Protein AF-A0A947BPA9-F1 (afdb_monomer_lite)

Structure (mmCIF, N/CA/C/O backbone):
data_AF-A0A947BPA9-F1
#
_entry.id   AF-A0A947BPA9-F1
#
loop_
_atom_site.group_PDB
_atom_site.id
_atom_site.type_symbol
_atom_site.label_atom_id
_atom_site.label_alt_id
_atom_site.label_comp_id
_atom_site.label_asym_id
_atom_site.label_entity_id
_atom_site.label_seq_id
_atom_site.pdbx_PDB_ins_code
_atom_site.Cartn_x
_atom_site.Cartn_y
_atom_site.Cartn_z
_atom_site.occupancy
_atom_site.B_iso_or_equiv
_atom_site.auth_seq_id
_atom_site.auth_comp_id
_atom_site.auth_asym_id
_atom_site.auth_atom_id
_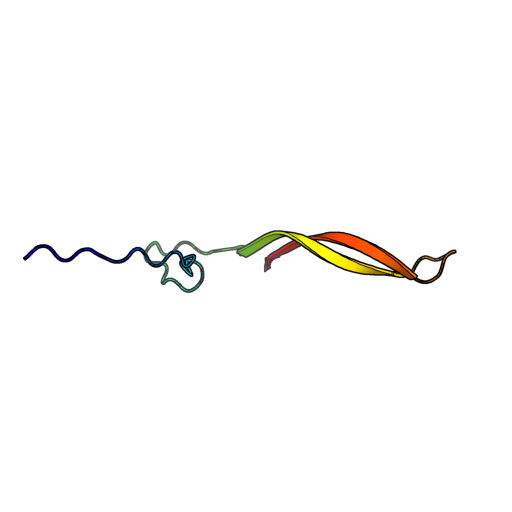atom_site.pdbx_PDB_model_num
ATOM 1 N N . MET A 1 1 ? 9.800 -4.587 43.964 1.00 42.47 1 MET A N 1
ATOM 2 C CA . MET A 1 1 ? 9.479 -5.461 42.819 1.00 42.47 1 MET A CA 1
ATOM 3 C C . MET A 1 1 ? 8.798 -4.581 41.788 1.00 42.47 1 MET A C 1
ATOM 5 O O . MET A 1 1 ? 7.610 -4.334 41.906 1.00 42.47 1 MET A O 1
ATOM 9 N N . THR A 1 2 ? 9.568 -3.977 40.890 1.00 38.91 2 THR A N 1
ATOM 10 C CA . THR A 1 2 ? 9.046 -3.116 39.820 1.00 38.91 2 THR A CA 1
ATOM 11 C C . THR A 1 2 ? 9.416 -3.785 38.512 1.00 38.91 2 THR A C 1
ATOM 13 O O . THR A 1 2 ? 10.591 -3.858 38.162 1.00 38.91 2 THR A O 1
ATOM 16 N N . GLU A 1 3 ? 8.408 -4.363 37.875 1.00 49.94 3 GLU A N 1
ATOM 17 C CA . GLU A 1 3 ? 8.498 -5.097 36.623 1.00 49.94 3 GLU A CA 1
ATOM 18 C C . GLU A 1 3 ? 8.768 -4.104 35.488 1.00 49.94 3 GLU A C 1
ATOM 20 O O . GLU A 1 3 ? 7.999 -3.173 35.248 1.00 49.94 3 GLU A O 1
ATOM 25 N N . THR A 1 4 ? 9.931 -4.234 34.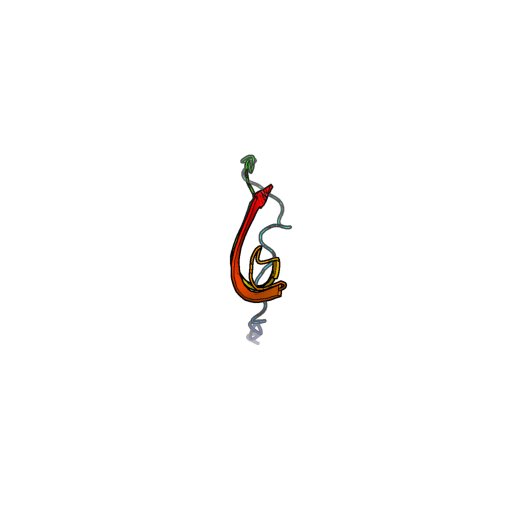853 1.00 47.69 4 THR A N 1
ATOM 26 C CA . THR A 1 4 ? 10.314 -3.442 33.685 1.00 47.69 4 THR A CA 1
ATOM 27 C C . THR A 1 4 ? 9.605 -4.041 32.475 1.00 47.69 4 THR A C 1
ATOM 29 O O . THR A 1 4 ? 10.009 -5.096 31.995 1.00 47.69 4 THR A O 1
ATOM 32 N N . ALA A 1 5 ? 8.532 -3.401 32.005 1.00 57.69 5 ALA A N 1
ATOM 33 C CA . ALA A 1 5 ? 7.856 -3.808 30.778 1.00 57.69 5 ALA A CA 1
ATOM 34 C C . ALA A 1 5 ? 8.816 -3.635 29.590 1.00 57.69 5 ALA A C 1
ATOM 36 O O . ALA A 1 5 ? 9.216 -2.522 29.248 1.00 57.69 5 ALA A O 1
ATOM 37 N N . SER A 1 6 ? 9.217 -4.755 28.997 1.00 55.62 6 SER A N 1
ATOM 38 C CA . SER A 1 6 ? 9.981 -4.830 27.759 1.00 55.62 6 SER A CA 1
ATOM 39 C C . SER A 1 6 ? 9.163 -4.215 26.623 1.00 55.62 6 SER A C 1
ATOM 41 O O . SER A 1 6 ? 8.135 -4.768 26.235 1.00 55.62 6 SER A O 1
ATOM 43 N N . THR A 1 7 ? 9.597 -3.069 26.102 1.00 58.75 7 THR A N 1
ATOM 44 C CA . THR A 1 7 ? 9.013 -2.445 24.913 1.00 58.75 7 THR A CA 1
ATOM 45 C C . THR A 1 7 ? 9.366 -3.294 23.700 1.00 58.75 7 THR A C 1
ATOM 47 O O . THR A 1 7 ? 10.445 -3.168 23.123 1.00 58.75 7 THR A O 1
ATOM 50 N N . ASP A 1 8 ? 8.458 -4.197 23.350 1.00 62.59 8 ASP A N 1
ATOM 51 C CA . ASP A 1 8 ? 8.471 -4.881 22.069 1.00 62.59 8 ASP A CA 1
ATOM 52 C C . ASP A 1 8 ? 8.314 -3.804 20.987 1.00 62.59 8 ASP A C 1
ATOM 54 O O . ASP A 1 8 ? 7.317 -3.084 20.942 1.00 62.59 8 ASP A O 1
ATOM 58 N N . SER A 1 9 ? 9.351 -3.594 20.179 1.00 73.38 9 SER A N 1
ATOM 59 C CA . SER A 1 9 ? 9.395 -2.549 19.147 1.00 73.38 9 SER A CA 1
ATOM 60 C C . SER A 1 9 ? 8.655 -2.966 17.872 1.00 73.38 9 SER A C 1
ATOM 62 O O . SER A 1 9 ? 8.971 -2.513 16.769 1.00 73.38 9 SER A O 1
ATOM 64 N N . THR A 1 10 ? 7.678 -3.856 18.014 1.00 84.06 10 THR A N 1
ATOM 65 C CA . THR A 1 10 ? 6.807 -4.312 16.944 1.00 84.06 10 THR A CA 1
ATOM 66 C C . THR A 1 10 ? 5.678 -3.305 16.760 1.00 84.06 10 THR A C 1
ATOM 68 O O . THR A 1 10 ? 5.087 -2.799 17.712 1.00 84.06 10 THR A O 1
ATOM 71 N N . ILE A 1 11 ? 5.412 -2.944 15.505 1.00 85.06 11 ILE A N 1
ATOM 72 C CA . ILE A 1 11 ? 4.279 -2.077 15.178 1.00 85.06 11 ILE A CA 1
ATOM 73 C C . ILE A 1 11 ? 3.002 -2.834 15.546 1.00 85.06 11 ILE A C 1
ATOM 75 O O . ILE A 1 11 ? 2.788 -3.950 15.074 1.00 85.06 11 ILE A O 1
ATOM 79 N N . GLU A 1 12 ? 2.168 -2.216 16.377 1.00 86.50 12 GLU A N 1
ATOM 80 C CA . GLU A 1 12 ? 0.872 -2.764 16.770 1.00 86.50 12 GLU A CA 1
ATOM 81 C C . GLU A 1 12 ? -0.057 -2.905 15.554 1.00 86.50 12 GLU A C 1
ATOM 83 O O . GLU A 1 12 ? -0.183 -1.991 14.731 1.00 86.50 12 GLU A O 1
ATOM 88 N N . ASP A 1 13 ? -0.754 -4.038 15.460 1.00 87.88 13 ASP A N 1
ATOM 89 C CA . ASP A 1 13 ? -1.790 -4.262 14.451 1.00 87.88 13 ASP A CA 1
ATOM 90 C C . ASP A 1 13 ? -3.106 -3.571 14.839 1.00 87.88 13 ASP A C 1
ATOM 92 O O . ASP A 1 13 ? -4.076 -4.192 15.276 1.00 87.88 13 ASP A O 1
ATOM 96 N N . VAL A 1 14 ? -3.144 -2.254 14.634 1.00 87.88 14 VAL A N 1
ATOM 97 C CA . VAL A 1 14 ? -4.316 -1.407 14.911 1.00 87.88 14 VAL A CA 1
ATOM 98 C C . VAL A 1 14 ? -5.509 -1.739 14.004 1.00 87.88 14 VAL A C 1
ATOM 100 O O . VAL A 1 14 ? -6.646 -1.429 14.355 1.00 87.88 14 VAL A O 1
ATOM 103 N N . GLN A 1 15 ? -5.284 -2.345 12.833 1.00 85.25 15 GLN A N 1
ATOM 104 C CA . GLN A 1 15 ? -6.364 -2.642 11.884 1.00 85.25 15 GLN A CA 1
ATOM 105 C C . GLN A 1 15 ? -7.173 -3.872 12.305 1.00 85.25 15 GLN A C 1
ATOM 107 O O . GLN A 1 15 ? -8.375 -3.920 12.055 1.00 85.25 15 GLN A O 1
ATOM 112 N N . SER A 1 16 ? -6.533 -4.846 12.960 1.00 86.31 16 SER A N 1
ATOM 113 C CA . SER A 1 16 ? -7.219 -6.012 13.533 1.00 86.31 16 SER A CA 1
ATOM 114 C C . SER A 1 16 ? -7.992 -5.705 14.825 1.00 86.31 16 SER A C 1
ATOM 116 O O . SER A 1 16 ? -8.825 -6.507 15.257 1.00 86.31 16 SER A O 1
ATOM 118 N N . SER A 1 17 ? -7.731 -4.550 15.444 1.00 89.31 17 SER A N 1
ATOM 119 C CA . SER A 1 17 ? -8.310 -4.167 16.730 1.00 89.31 17 SER A CA 1
ATOM 120 C C . SER A 1 17 ? -9.822 -3.946 16.659 1.00 89.31 17 SER A C 1
ATOM 122 O O . SER A 1 17 ? -10.358 -3.347 15.726 1.00 89.31 17 SER A O 1
ATOM 124 N N . VAL A 1 18 ? -10.525 -4.390 17.705 1.00 90.50 18 VAL A N 1
ATOM 125 C CA . VAL A 1 18 ? -11.977 -4.207 17.835 1.00 90.50 18 VAL A CA 1
ATOM 126 C C . VAL A 1 18 ? -12.313 -2.718 17.945 1.00 90.50 18 VAL A C 1
ATOM 128 O O . VAL A 1 18 ? -11.859 -2.036 18.865 1.00 90.50 18 VAL A O 1
ATOM 131 N N . ASP A 1 19 ? -13.171 -2.216 17.053 1.00 90.44 19 ASP A N 1
ATOM 132 C CA . ASP A 1 19 ? -13.653 -0.837 17.141 1.00 90.44 19 ASP A CA 1
ATOM 133 C C . ASP A 1 19 ? -14.762 -0.689 18.194 1.00 90.44 19 ASP A C 1
ATOM 135 O O . ASP A 1 19 ? -15.910 -1.094 18.007 1.00 90.44 19 ASP A O 1
ATOM 139 N N . THR A 1 20 ? -14.430 -0.055 19.317 1.00 95.00 20 THR A N 1
ATOM 140 C CA . THR A 1 20 ? -15.368 0.221 20.418 1.00 95.00 20 THR A CA 1
ATOM 141 C C . THR A 1 20 ? -16.249 1.445 20.169 1.00 95.00 20 THR A C 1
ATOM 143 O O . THR A 1 20 ? -17.300 1.594 20.796 1.00 95.00 20 THR A O 1
ATOM 146 N N . ARG A 1 21 ? -15.845 2.325 19.244 1.00 93.69 21 ARG A N 1
ATOM 147 C CA . ARG A 1 21 ? -16.530 3.593 18.947 1.00 93.69 21 ARG A CA 1
ATOM 148 C C . ARG A 1 21 ? -17.710 3.412 17.997 1.00 93.69 21 ARG A C 1
ATOM 150 O O . ARG A 1 21 ? -18.555 4.301 17.925 1.00 93.69 21 ARG A O 1
ATOM 157 N N . LYS A 1 22 ? -17.777 2.267 17.306 1.00 90.38 22 LYS A N 1
ATOM 158 C CA . LYS A 1 22 ? -18.792 1.929 16.297 1.00 90.38 22 LYS A CA 1
ATOM 159 C C . LYS A 1 22 ? -18.786 2.909 15.118 1.00 90.38 22 LYS A C 1
ATOM 161 O O . LYS A 1 22 ? -19.842 3.287 14.613 1.00 90.38 22 LYS A O 1
ATOM 166 N N . ILE A 1 23 ? -17.601 3.343 14.695 1.00 89.31 23 ILE A N 1
ATOM 167 C CA . ILE A 1 23 ? -17.411 4.240 13.556 1.00 89.31 23 ILE A CA 1
ATOM 168 C C . ILE A 1 23 ? -17.037 3.385 12.351 1.00 89.31 23 ILE A C 1
ATOM 170 O O . ILE A 1 23 ? -15.983 2.754 12.324 1.00 89.31 23 ILE A O 1
ATOM 174 N N . ALA A 1 24 ? -17.900 3.382 11.337 1.00 89.44 24 ALA A N 1
ATOM 175 C CA . ALA A 1 24 ? -17.642 2.639 10.113 1.00 89.44 24 ALA A CA 1
ATOM 176 C C . ALA A 1 24 ? -16.363 3.140 9.428 1.00 89.44 24 ALA A C 1
ATOM 178 O O . ALA A 1 24 ? -16.174 4.347 9.241 1.00 89.44 24 ALA A O 1
ATOM 179 N N . ILE A 1 25 ? -15.509 2.205 9.015 1.00 88.12 25 ILE A N 1
ATOM 180 C CA . ILE A 1 25 ? -14.346 2.524 8.199 1.00 88.12 25 ILE A CA 1
ATOM 181 C C . ILE A 1 25 ? -14.721 2.332 6.733 1.00 88.12 25 ILE A C 1
ATOM 183 O O . ILE A 1 25 ? -14.909 1.214 6.268 1.00 88.12 25 ILE A O 1
ATOM 187 N N . ASN A 1 26 ? -14.839 3.446 6.013 1.00 91.69 26 ASN A N 1
ATOM 188 C CA . ASN A 1 26 ? -15.238 3.432 4.604 1.00 91.69 26 ASN A CA 1
ATOM 189 C C . ASN A 1 26 ? -14.090 3.071 3.658 1.00 91.69 26 ASN A C 1
ATOM 191 O O . ASN A 1 26 ? -14.349 2.681 2.526 1.00 91.69 26 ASN A O 1
ATOM 195 N N . LYS A 1 27 ? -12.843 3.306 4.085 1.00 90.50 27 LYS A N 1
ATOM 196 C CA . LYS A 1 27 ? -11.649 3.033 3.290 1.00 90.50 27 LYS A CA 1
ATOM 197 C C . LYS A 1 27 ? -10.450 2.756 4.189 1.00 90.50 27 LYS A C 1
ATOM 199 O O . LYS A 1 27 ? -10.132 3.590 5.038 1.00 90.50 27 LYS A O 1
ATOM 204 N N . VAL A 1 28 ? -9.769 1.635 3.980 1.00 91.00 28 VAL A N 1
ATOM 205 C CA . VAL A 1 28 ? -8.507 1.288 4.667 1.00 91.00 28 VAL A CA 1
ATOM 206 C C . VAL A 1 28 ? -7.436 0.911 3.667 1.00 91.00 28 VAL A C 1
ATOM 208 O O . VAL A 1 28 ? -7.745 0.540 2.540 1.00 91.00 28 VAL A O 1
ATOM 211 N N . GLY A 1 29 ? -6.169 0.993 4.069 1.00 93.56 29 GLY A N 1
ATOM 212 C CA . GLY A 1 29 ? -5.066 0.480 3.270 1.00 93.56 29 GLY A CA 1
ATOM 213 C C . GLY A 1 29 ? -3.729 1.135 3.585 1.00 93.56 29 GLY A C 1
ATOM 214 O O . GLY A 1 29 ? -3.525 1.681 4.668 1.00 93.56 29 GLY A O 1
ATOM 215 N N . ILE A 1 30 ? -2.823 1.078 2.615 1.00 94.06 30 ILE A N 1
ATOM 216 C CA . ILE A 1 30 ? -1.442 1.557 2.715 1.00 94.06 30 ILE A CA 1
ATOM 217 C C . ILE A 1 30 ? -1.197 2.674 1.706 1.00 94.06 30 ILE A C 1
ATOM 219 O O . ILE A 1 30 ? -1.830 2.743 0.650 1.00 94.06 30 ILE A O 1
ATOM 223 N N . LYS A 1 31 ? -0.262 3.564 2.025 1.00 96.19 31 LYS A N 1
ATOM 224 C CA . LYS A 1 31 ? 0.135 4.661 1.144 1.00 96.19 31 LYS A CA 1
ATOM 225 C C . LYS A 1 31 ? 1.645 4.845 1.154 1.00 96.19 31 LYS A C 1
ATOM 227 O O . LYS A 1 31 ? 2.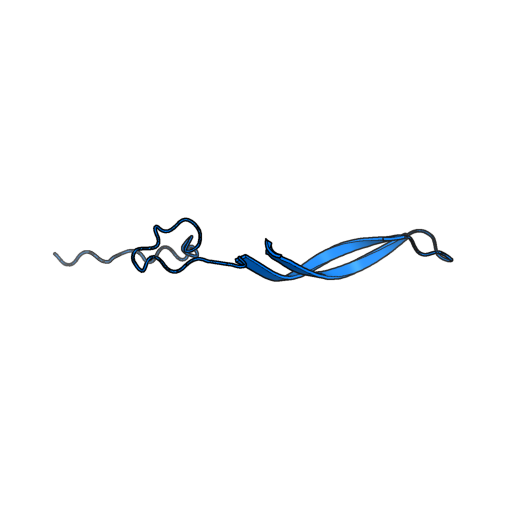288 4.502 2.141 1.00 96.19 31 LYS A O 1
ATOM 232 N N . ASP A 1 32 ? 2.157 5.451 0.091 1.00 96.94 32 ASP A N 1
ATOM 233 C CA . ASP A 1 32 ? 3.558 5.850 -0.062 1.00 96.94 32 ASP A CA 1
ATOM 234 C C . ASP A 1 32 ? 4.555 4.681 0.059 1.00 96.94 32 ASP A C 1
ATOM 236 O O . ASP A 1 32 ? 5.659 4.811 0.585 1.00 96.94 32 ASP A O 1
ATOM 240 N N . ILE A 1 33 ? 4.158 3.501 -0.428 1.00 97.31 33 ILE A N 1
ATOM 241 C CA . ILE A 1 33 ? 5.021 2.317 -0.425 1.00 97.31 33 ILE A CA 1
ATOM 242 C C . ILE A 1 33 ? 5.854 2.279 -1.703 1.00 97.31 33 ILE A C 1
ATOM 244 O O . ILE A 1 33 ? 5.315 2.166 -2.802 1.00 97.31 33 ILE A O 1
ATOM 248 N N . LYS A 1 34 ? 7.180 2.322 -1.560 1.00 98.06 34 LYS A N 1
ATOM 249 C CA . LYS A 1 34 ? 8.127 2.144 -2.668 1.00 98.06 34 LYS A CA 1
ATOM 250 C C . LYS A 1 34 ? 8.371 0.666 -2.927 1.00 98.06 34 LYS A C 1
ATOM 252 O O . LYS A 1 34 ? 8.799 -0.049 -2.023 1.00 98.06 34 LYS A O 1
ATOM 257 N N . HIS A 1 35 ? 8.147 0.216 -4.158 1.00 97.75 35 HIS A N 1
ATOM 258 C CA . HIS A 1 35 ? 8.361 -1.181 -4.524 1.00 97.75 35 HIS A CA 1
ATOM 259 C C . HIS A 1 35 ? 8.933 -1.326 -5.945 1.00 97.75 35 HIS A C 1
ATOM 261 O O . HIS A 1 35 ? 8.482 -0.616 -6.853 1.00 97.75 35 HIS A O 1
ATOM 267 N N . PRO A 1 36 ? 9.925 -2.215 -6.162 1.00 97.88 36 PRO A N 1
ATOM 268 C CA . PRO A 1 36 ? 10.435 -2.509 -7.494 1.00 97.88 36 PRO A CA 1
ATOM 269 C C . PRO A 1 36 ? 9.353 -3.098 -8.391 1.00 97.88 36 PRO A C 1
ATOM 271 O O . PRO A 1 36 ? 8.610 -3.990 -7.989 1.00 97.88 36 PRO A O 1
ATOM 274 N N . VAL A 1 37 ? 9.297 -2.620 -9.626 1.00 97.44 37 VAL A N 1
ATOM 275 C CA . VAL A 1 37 ? 8.375 -3.115 -10.644 1.00 97.44 37 VAL A CA 1
ATOM 276 C C . VAL A 1 37 ? 9.080 -3.261 -11.978 1.00 97.44 37 VAL A C 1
ATOM 278 O O . VAL A 1 37 ? 10.112 -2.638 -12.246 1.00 97.44 37 VAL A O 1
ATOM 281 N N . LYS A 1 38 ? 8.471 -4.076 -12.831 1.00 96.88 38 LYS A N 1
ATOM 282 C CA . LYS A 1 38 ? 8.793 -4.173 -14.244 1.00 96.88 38 LYS A CA 1
ATOM 283 C C . LYS A 1 38 ? 7.608 -3.649 -15.048 1.00 96.88 38 LYS A C 1
ATOM 285 O O . LYS A 1 38 ? 6.473 -4.045 -14.789 1.00 96.88 38 LYS A O 1
ATOM 290 N N . VAL A 1 39 ? 7.873 -2.758 -15.996 1.00 95.25 39 VAL A N 1
ATOM 291 C CA . VAL A 1 39 ? 6.860 -2.132 -16.852 1.00 95.25 39 VAL A CA 1
ATOM 292 C C . VAL A 1 39 ? 7.170 -2.478 -18.299 1.00 95.25 39 VAL A C 1
ATOM 294 O O . VAL A 1 39 ? 8.323 -2.402 -18.710 1.00 95.25 39 VAL A O 1
ATOM 297 N N . SER A 1 40 ? 6.157 -2.869 -19.071 1.00 95.25 40 SER A N 1
ATOM 298 C CA . SER A 1 40 ? 6.339 -3.052 -20.509 1.00 95.25 40 SER A CA 1
ATOM 299 C C . SER A 1 40 ? 6.352 -1.689 -21.202 1.00 95.25 40 SER A C 1
ATOM 301 O O . SER A 1 40 ? 5.400 -0.916 -21.090 1.00 95.25 40 SER A O 1
ATOM 303 N N . ASP A 1 41 ? 7.446 -1.404 -21.896 1.00 93.25 41 ASP A N 1
ATOM 304 C CA . ASP A 1 41 ? 7.639 -0.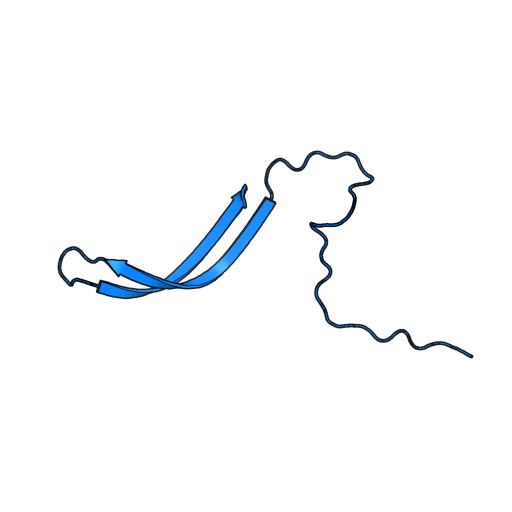231 -22.732 1.00 93.25 41 ASP A CA 1
ATOM 305 C C . ASP A 1 41 ? 7.310 -0.586 -24.190 1.00 93.25 41 ASP A C 1
ATOM 307 O O . ASP A 1 41 ? 7.718 -1.623 -24.718 1.00 93.25 41 ASP A O 1
ATOM 311 N N . ARG A 1 42 ? 6.569 0.297 -24.862 1.00 89.25 42 ARG A N 1
ATOM 312 C CA . ARG A 1 42 ? 6.156 0.118 -26.257 1.00 89.25 42 ARG A CA 1
ATOM 313 C C . ARG A 1 42 ? 7.330 0.136 -27.243 1.00 89.25 42 ARG A C 1
ATOM 315 O O . ARG A 1 42 ? 7.196 -0.433 -28.323 1.00 89.25 42 ARG A O 1
ATOM 322 N N . THR A 1 43 ? 8.435 0.804 -26.917 1.00 89.88 43 THR A N 1
ATOM 323 C CA . THR A 1 43 ? 9.622 0.924 -27.778 1.00 89.88 43 THR A CA 1
ATOM 324 C C . THR A 1 43 ? 10.807 0.111 -27.277 1.00 89.88 43 THR A C 1
ATOM 326 O O . THR A 1 43 ? 11.547 -0.430 -28.093 1.00 89.88 43 THR A O 1
ATOM 329 N N . GLU A 1 44 ? 10.977 0.004 -25.959 1.00 81.31 44 GLU A N 1
ATOM 330 C CA . GLU A 1 44 ? 12.174 -0.598 -25.347 1.00 81.31 44 GLU A CA 1
ATOM 331 C C . GLU A 1 44 ? 11.923 -1.971 -24.694 1.00 81.31 44 GLU A C 1
ATOM 333 O O . GLU A 1 44 ? 12.834 -2.574 -24.129 1.00 81.31 44 GLU A O 1
ATOM 338 N N . GLY A 1 45 ? 10.706 -2.518 -24.799 1.00 89.38 45 GLY A N 1
ATOM 339 C CA . GLY A 1 45 ? 10.382 -3.855 -24.301 1.00 89.38 45 GLY A CA 1
ATOM 340 C C . GLY A 1 45 ? 10.005 -3.864 -22.821 1.00 89.38 45 GLY A C 1
ATOM 341 O O . GLY A 1 45 ? 8.831 -3.715 -22.498 1.00 89.38 45 GLY A O 1
ATOM 342 N N . GLU A 1 46 ? 10.962 -4.077 -21.914 1.00 95.25 46 GLU A N 1
ATOM 343 C CA . GLU A 1 46 ? 10.722 -4.137 -20.462 1.00 95.25 46 GLU A CA 1
ATOM 344 C C . GLU A 1 46 ? 11.670 -3.204 -19.698 1.00 95.25 46 GLU A C 1
ATOM 346 O O . GLU A 1 46 ? 12.889 -3.293 -19.830 1.00 95.25 46 GLU A O 1
ATOM 351 N N . GLN A 1 47 ? 11.116 -2.357 -18.831 1.00 95.38 47 GLN A N 1
ATOM 352 C CA . GLN A 1 47 ? 11.854 -1.414 -17.996 1.00 95.38 47 GLN A CA 1
ATOM 353 C C . GLN A 1 47 ? 11.747 -1.785 -16.512 1.00 95.38 47 GLN A C 1
ATOM 355 O O . GLN A 1 47 ? 10.658 -2.046 -15.998 1.00 95.38 47 GLN A O 1
ATOM 360 N N . HIS A 1 48 ? 12.876 -1.758 -15.803 1.00 96.25 48 HIS A N 1
ATOM 361 C CA . HIS A 1 48 ? 12.941 -1.923 -14.349 1.00 96.25 48 HIS A CA 1
ATOM 362 C C . HIS A 1 48 ? 12.948 -0.559 -13.655 1.00 96.25 48 HIS A C 1
ATOM 364 O O . HIS A 1 48 ? 13.772 0.295 -13.975 1.00 96.25 48 HIS A O 1
ATOM 370 N N . THR A 1 49 ? 12.059 -0.349 -12.685 1.00 95.88 49 THR A N 1
ATOM 371 C CA . THR A 1 49 ? 11.970 0.918 -11.941 1.00 95.88 49 THR A CA 1
ATOM 372 C C . THR A 1 49 ? 11.421 0.708 -10.526 1.00 95.88 49 THR A C 1
ATOM 374 O O . THR A 1 49 ? 11.033 -0.401 -10.159 1.00 95.88 49 THR A O 1
ATOM 377 N N . ILE A 1 50 ? 11.393 1.767 -9.713 1.00 97.75 50 ILE A N 1
ATOM 378 C CA . ILE A 1 50 ? 10.749 1.789 -8.395 1.00 97.75 50 ILE A CA 1
ATOM 379 C C . ILE A 1 50 ? 9.465 2.612 -8.495 1.00 97.75 50 ILE A C 1
ATOM 381 O O . ILE A 1 50 ? 9.514 3.809 -8.777 1.00 97.75 50 ILE A O 1
ATOM 385 N N . ALA A 1 51 ? 8.320 1.987 -8.230 1.00 97.44 51 ALA A N 1
ATOM 386 C CA . ALA A 1 51 ? 7.027 2.663 -8.200 1.00 97.44 51 ALA A CA 1
ATOM 387 C C . ALA A 1 51 ? 6.607 3.005 -6.764 1.00 97.44 51 ALA A C 1
ATOM 389 O O . ALA A 1 51 ? 7.027 2.348 -5.811 1.00 97.44 51 ALA A O 1
ATOM 390 N N . ASN A 1 52 ? 5.762 4.029 -6.623 1.00 98.19 52 ASN A N 1
ATOM 391 C CA . ASN A 1 52 ? 5.100 4.371 -5.364 1.00 98.19 52 ASN A CA 1
ATOM 392 C C . ASN A 1 52 ? 3.653 3.869 -5.411 1.00 98.19 52 ASN A C 1
ATOM 394 O O . ASN A 1 52 ? 2.919 4.182 -6.350 1.00 98.19 52 ASN A O 1
ATOM 398 N N . PHE A 1 53 ? 3.247 3.115 -4.394 1.00 97.44 53 PHE A N 1
ATOM 399 C CA . PHE A 1 53 ? 1.950 2.459 -4.309 1.00 97.44 53 PHE A CA 1
ATOM 400 C C . PHE A 1 53 ? 1.080 3.061 -3.213 1.00 97.44 53 PHE A C 1
ATOM 402 O O . PHE A 1 53 ? 1.501 3.216 -2.065 1.00 97.44 53 PHE A O 1
ATOM 409 N N . ASN A 1 54 ? -0.172 3.315 -3.584 1.00 97.56 54 ASN A N 1
ATOM 410 C CA . ASN A 1 54 ? -1.270 3.590 -2.673 1.00 97.56 54 ASN A CA 1
ATOM 411 C C . ASN A 1 54 ? -2.349 2.537 -2.936 1.00 97.56 54 ASN A C 1
ATOM 413 O O . ASN A 1 54 ? -2.851 2.441 -4.056 1.00 97.56 54 ASN A O 1
ATOM 417 N N . MET A 1 55 ? -2.681 1.736 -1.929 1.00 96.06 55 MET A N 1
ATOM 418 C CA . MET A 1 55 ? -3.617 0.619 -2.050 1.00 96.06 55 MET A CA 1
ATOM 419 C C . MET A 1 55 ? -4.700 0.780 -1.004 1.00 96.06 55 MET A C 1
ATOM 421 O O . MET A 1 55 ? -4.388 1.047 0.153 1.00 96.06 55 MET A O 1
ATOM 425 N N . TYR A 1 56 ? -5.954 0.611 -1.408 1.00 95.06 56 TYR A N 1
ATOM 426 C CA . TYR A 1 56 ? -7.089 0.789 -0.520 1.00 95.06 56 TYR A CA 1
ATOM 427 C C . TYR A 1 56 ? -8.247 -0.142 -0.886 1.00 95.06 56 TYR A C 1
ATOM 429 O O . TYR A 1 56 ? -8.377 -0.499 -2.058 1.00 95.06 56 TYR A O 1
ATOM 437 N N . VAL A 1 57 ? -9.103 -0.448 0.089 1.00 90.62 57 VAL A N 1
ATOM 438 C CA . VAL A 1 57 ? -10.407 -1.1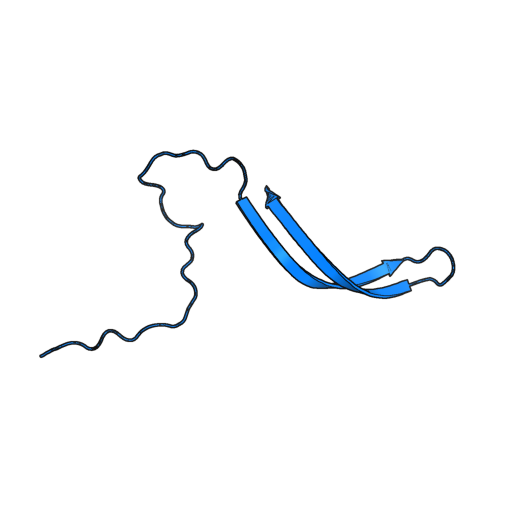16 -0.071 1.00 90.62 57 VAL A CA 1
ATOM 439 C C . VAL A 1 57 ? -11.491 -0.302 0.610 1.00 90.62 57 VAL A C 1
ATOM 441 O O . VAL A 1 57 ? -11.158 0.317 1.649 1.00 90.62 57 VAL A O 1
#

Secondary structure (DSSP, 8-state):
---------PPP-TTTS--SS----S--EEEEEEEEEEEEETTTEEEEEEEEEEEE-

Foldseek 3Di:
DDDDPDPPVDDDPPVPDDDPPPDDDPKDDDFQDWDWDWDQDPPPGIDIDIDTDDDMD

Radius of gyration: 20.28 Å; chains: 1; bounding 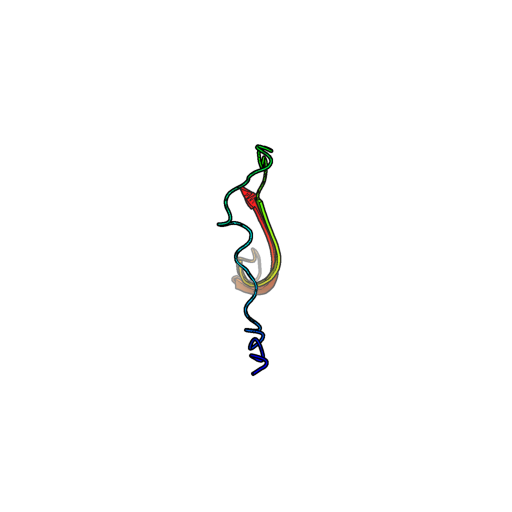box: 32×12×71 Å

Sequence (57 aa):
MTETASTDSTIEDVQSSVDTRKIAINKVGIKDIKHPVKVSDRTEGEQHTIANFNMYV

pLDDT: mean 86.52, std 15.14, range [38.91, 98.19]